Protein AF-A0A7T8GPA9-F1 (afdb_monomer)

Secondary structure (DSSP, 8-state):
-TT----SS-S------TTS-------TTSSHHHHHHHHTTSS--SS-------S-EEEE-SS----TTSBHHHHHHHHHHHTT---PPP-TTPPBGGGS-HHHHHHHHHHHHHTT--SEEEEPPPP--S--------

Solvent-accessible surface area (backbone atoms only — not comparable to full-atom values): 9325 Å² total; per-residue (Å²): 124,99,75,73,85,76,73,63,71,75,94,83,86,85,84,83,67,85,98,60,89,83,84,92,84,80,62,90,90,67,24,62,67,62,54,51,32,36,74,76,65,79,38,86,69,96,84,75,88,84,88,77,93,59,96,36,74,14,66,33,62,59,63,78,93,66,65,54,88,32,29,55,46,56,49,43,51,52,48,22,48,76,63,70,42,82,88,69,86,84,53,87,87,52,51,48,44,66,79,44,55,71,70,52,47,49,51,51,48,50,46,53,25,46,64,68,65,41,77,35,79,44,78,46,82,55,81,82,81,84,76,91,87,90,79,78,85,131

Structure (mmCIF, N/CA/C/O backbone):
data_AF-A0A7T8GPA9-F1
#
_entry.id   AF-A0A7T8GPA9-F1
#
loop_
_atom_site.group_PDB
_atom_site.id
_atom_site.type_symbol
_atom_site.label_atom_id
_atom_site.label_alt_id
_atom_site.label_comp_id
_atom_site.label_asym_id
_atom_site.label_entity_id
_atom_site.label_seq_id
_atom_site.pdbx_PDB_ins_code
_atom_site.Cartn_x
_atom_site.Cartn_y
_atom_site.Cartn_z
_atom_site.occupancy
_atom_site.B_iso_or_equiv
_atom_site.auth_seq_id
_atom_site.auth_comp_id
_atom_site.auth_asym_id
_atom_site.auth_atom_id
_atom_site.pdbx_PDB_model_num
ATOM 1 N N . ASP A 1 1 ? 19.739 26.873 -22.424 1.00 42.56 1 ASP A N 1
ATOM 2 C CA . ASP A 1 1 ? 18.822 25.932 -23.099 1.00 42.56 1 ASP A CA 1
ATOM 3 C C . ASP A 1 1 ? 17.791 25.314 -22.169 1.00 42.56 1 ASP A C 1
ATOM 5 O O . ASP A 1 1 ? 18.136 24.442 -21.375 1.00 42.56 1 ASP A O 1
ATOM 9 N N . PRO A 1 2 ? 16.518 25.730 -22.260 1.00 48.75 2 PRO A N 1
AT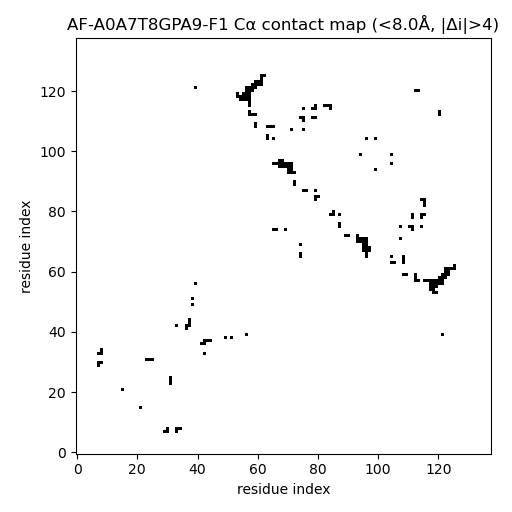OM 10 C CA . PRO A 1 2 ? 15.434 25.249 -21.397 1.00 48.75 2 PRO A CA 1
ATOM 11 C C . PRO A 1 2 ? 14.939 23.818 -21.708 1.00 48.75 2 PRO A C 1
ATOM 13 O O . PRO A 1 2 ? 13.977 23.363 -21.102 1.00 48.75 2 PRO A O 1
ATOM 16 N N . CYS A 1 3 ? 15.609 23.068 -22.592 1.00 52.62 3 CYS A N 1
ATOM 17 C CA . CYS A 1 3 ? 15.184 21.729 -23.029 1.00 52.62 3 CYS A CA 1
ATOM 18 C C . CYS A 1 3 ? 16.247 20.639 -22.803 1.00 52.62 3 CYS A C 1
ATOM 20 O O . CYS A 1 3 ? 16.403 19.731 -23.623 1.00 52.62 3 CYS A O 1
ATOM 22 N N . ARG A 1 4 ? 17.002 20.680 -21.697 1.00 52.56 4 ARG A N 1
ATOM 23 C CA . ARG A 1 4 ? 17.917 19.574 -21.371 1.00 52.56 4 ARG A CA 1
ATOM 24 C C . ARG A 1 4 ? 17.095 18.363 -20.912 1.00 52.56 4 ARG A C 1
ATOM 26 O O . ARG A 1 4 ? 16.639 18.315 -19.773 1.00 52.56 4 ARG A O 1
ATOM 33 N N . ARG A 1 5 ? 16.888 17.381 -21.800 1.00 60.00 5 ARG A N 1
ATOM 34 C CA . ARG A 1 5 ? 16.226 16.104 -21.472 1.00 60.00 5 ARG A CA 1
ATOM 35 C C . ARG A 1 5 ? 16.991 15.406 -20.343 1.00 60.00 5 ARG A C 1
ATOM 37 O O . ARG A 1 5 ? 18.063 14.841 -20.553 1.00 60.00 5 ARG A O 1
ATOM 44 N N . TYR A 1 6 ? 16.447 15.464 -19.133 1.00 69.88 6 TYR A N 1
ATOM 45 C CA . TYR A 1 6 ? 17.020 14.812 -17.963 1.00 69.88 6 TYR A CA 1
ATOM 46 C C . TYR A 1 6 ? 16.429 13.409 -17.810 1.00 69.88 6 TYR A C 1
ATOM 48 O O . TYR A 1 6 ? 15.244 13.246 -17.518 1.00 69.88 6 TYR A O 1
ATOM 56 N N . SER A 1 7 ? 17.256 12.381 -18.008 1.00 75.56 7 SER A N 1
ATOM 57 C CA . SER A 1 7 ? 16.840 11.000 -17.751 1.00 75.56 7 SER A CA 1
ATOM 58 C C . SER A 1 7 ? 16.958 10.686 -16.264 1.00 75.56 7 SER A C 1
ATOM 60 O O . SER A 1 7 ? 18.071 10.525 -15.761 1.00 75.56 7 SER A O 1
ATOM 62 N N . ALA A 1 8 ? 15.811 10.597 -15.583 1.00 80.38 8 ALA A N 1
ATOM 63 C CA . ALA A 1 8 ? 15.722 10.261 -14.160 1.00 80.38 8 ALA A CA 1
ATOM 64 C C . ALA A 1 8 ? 16.116 8.806 -13.852 1.00 80.38 8 ALA A C 1
ATOM 66 O O . ALA A 1 8 ? 16.483 8.502 -12.724 1.00 80.38 8 ALA A O 1
ATOM 67 N N . LEU A 1 9 ? 16.025 7.918 -14.845 1.00 82.50 9 LEU A N 1
ATOM 68 C CA . LEU A 1 9 ? 16.440 6.516 -14.782 1.00 82.50 9 LEU A CA 1
ATOM 69 C C . LEU A 1 9 ? 17.349 6.238 -15.978 1.00 82.50 9 LEU A C 1
ATOM 71 O O . LEU A 1 9 ? 17.080 6.734 -17.074 1.00 82.50 9 LEU A O 1
ATOM 75 N N . ARG A 1 10 ? 18.429 5.480 -15.790 1.00 86.00 10 ARG A N 1
ATOM 76 C CA . ARG A 1 10 ? 19.356 5.115 -16.870 1.00 86.00 10 ARG A CA 1
ATOM 77 C C . ARG A 1 10 ? 19.845 3.691 -16.654 1.00 86.00 10 ARG A C 1
ATOM 79 O O . ARG A 1 10 ? 20.384 3.415 -15.591 1.00 86.00 10 ARG A O 1
ATOM 86 N N . ASN A 1 11 ? 19.653 2.838 -17.662 1.00 85.69 11 ASN A N 1
ATOM 87 C CA . ASN A 1 11 ? 20.177 1.470 -17.728 1.00 85.69 11 ASN A CA 1
ATOM 88 C C . ASN A 1 11 ? 19.999 0.662 -16.425 1.00 85.69 11 ASN A C 1
ATOM 90 O O . ASN A 1 11 ? 20.969 0.243 -15.799 1.00 85.69 11 ASN A O 1
ATOM 94 N N . ILE A 1 12 ? 18.749 0.506 -15.984 1.00 87.19 12 ILE A N 1
ATOM 95 C CA . ILE A 1 12 ? 18.421 -0.228 -14.759 1.00 87.19 12 ILE A CA 1
ATOM 96 C C . ILE A 1 12 ? 18.014 -1.646 -15.140 1.00 87.19 12 ILE A C 1
ATOM 98 O O . ILE A 1 12 ? 17.014 -1.826 -15.828 1.00 87.19 12 ILE A O 1
ATOM 102 N N . ASN A 1 13 ? 18.753 -2.629 -14.632 1.00 89.25 13 ASN A N 1
ATOM 103 C CA . ASN A 1 13 ? 18.391 -4.041 -14.678 1.00 89.25 13 ASN A CA 1
ATOM 104 C C . ASN A 1 13 ? 18.108 -4.488 -13.243 1.00 89.25 13 ASN A C 1
ATOM 106 O O . ASN A 1 13 ? 18.986 -4.399 -12.386 1.00 89.25 13 ASN A O 1
ATOM 110 N N . LEU A 1 14 ? 16.870 -4.892 -12.964 1.00 89.12 14 LEU A N 1
ATOM 111 C CA . LEU A 1 14 ? 16.419 -5.232 -11.617 1.00 89.12 14 LEU A CA 1
ATOM 112 C C . LEU A 1 14 ? 15.506 -6.455 -11.667 1.00 89.12 14 LEU A C 1
ATOM 114 O O . LEU A 1 14 ? 14.543 -6.475 -12.428 1.00 89.12 14 LEU A O 1
ATOM 118 N N . VAL A 1 15 ? 15.775 -7.425 -10.796 1.00 89.44 15 VAL A N 1
ATOM 119 C CA . VAL A 1 15 ? 14.901 -8.572 -10.534 1.00 89.44 15 VAL A CA 1
ATOM 120 C C . VAL A 1 15 ? 14.465 -8.494 -9.077 1.00 89.44 15 VAL A C 1
ATOM 122 O O . VAL A 1 15 ? 15.306 -8.409 -8.184 1.00 89.44 15 VAL A O 1
ATOM 125 N N . ILE A 1 16 ? 13.152 -8.495 -8.836 1.00 87.81 16 ILE A N 1
ATOM 126 C CA . ILE A 1 16 ? 12.583 -8.482 -7.484 1.00 87.81 16 ILE A CA 1
ATOM 127 C C . ILE A 1 16 ? 12.112 -9.905 -7.162 1.00 87.81 16 ILE A C 1
ATOM 129 O O . ILE A 1 16 ? 11.179 -10.384 -7.812 1.00 87.81 16 ILE A O 1
ATOM 133 N N . PRO A 1 17 ? 12.742 -10.603 -6.200 1.00 85.06 17 PRO A N 1
ATOM 134 C CA . PRO A 1 17 ? 12.359 -11.965 -5.858 1.00 85.06 17 PRO A CA 1
ATOM 135 C C . PRO A 1 17 ? 10.987 -11.998 -5.173 1.00 85.06 17 PRO A C 1
ATOM 137 O O . PRO A 1 17 ? 10.635 -11.112 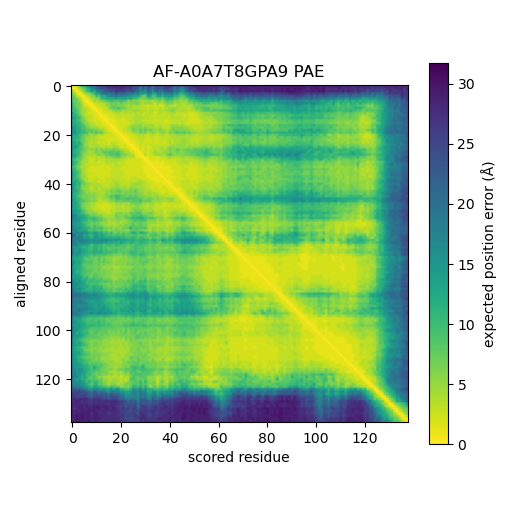-4.391 1.00 85.06 17 PRO A O 1
ATOM 140 N N . ARG A 1 18 ? 10.217 -13.059 -5.432 1.00 85.12 18 ARG A N 1
ATOM 141 C CA . ARG A 1 18 ? 8.965 -13.324 -4.709 1.00 85.12 18 ARG A CA 1
ATOM 142 C C . ARG A 1 18 ? 9.250 -13.707 -3.257 1.00 85.12 18 ARG A C 1
ATOM 144 O O . ARG A 1 18 ? 10.244 -14.366 -2.970 1.00 85.12 18 ARG A O 1
ATOM 151 N N . GLY A 1 19 ? 8.359 -13.305 -2.351 1.00 81.50 19 GLY A N 1
ATOM 152 C CA . GLY A 1 19 ? 8.441 -13.639 -0.923 1.00 81.50 19 GLY A CA 1
ATOM 153 C C . GLY A 1 19 ? 9.522 -12.888 -0.135 1.00 81.50 19 GLY A C 1
ATOM 154 O O . GLY A 1 19 ? 9.626 -13.086 1.071 1.00 81.50 19 GLY A O 1
ATOM 155 N N . GLY A 1 20 ? 10.304 -12.020 -0.784 1.00 82.12 20 GLY A N 1
ATOM 156 C CA . GLY A 1 20 ? 11.323 -11.194 -0.141 1.00 82.12 20 GLY A CA 1
ATOM 157 C C . GLY A 1 20 ? 10.882 -9.745 0.064 1.00 82.12 20 GLY A C 1
ATOM 158 O O . GLY A 1 20 ? 9.994 -9.236 -0.619 1.00 82.12 20 GLY A O 1
ATOM 159 N N . ILE A 1 21 ? 11.555 -9.053 0.984 1.00 83.88 21 ILE A N 1
ATOM 160 C CA . ILE A 1 21 ? 11.461 -7.597 1.123 1.00 83.88 21 ILE A CA 1
ATOM 161 C C . ILE A 1 21 ? 12.613 -6.977 0.331 1.00 83.88 21 ILE A C 1
ATOM 163 O O . ILE A 1 21 ? 13.780 -7.244 0.607 1.00 83.88 21 ILE A O 1
ATOM 167 N N . THR A 1 22 ? 12.297 -6.126 -0.644 1.00 86.38 22 THR A N 1
ATOM 168 C CA . THR A 1 22 ? 13.295 -5.355 -1.399 1.00 86.38 22 THR A CA 1
ATOM 169 C C . THR A 1 22 ? 13.181 -3.878 -1.044 1.00 86.38 22 THR A C 1
ATOM 171 O O . THR A 1 22 ? 12.135 -3.262 -1.241 1.00 86.38 22 THR A O 1
ATOM 174 N N . ALA A 1 23 ? 14.265 -3.295 -0.530 1.00 85.56 23 ALA A N 1
ATOM 175 C CA . ALA A 1 23 ? 14.337 -1.878 -0.193 1.00 85.56 23 ALA A CA 1
ATOM 176 C C . ALA A 1 23 ? 15.175 -1.116 -1.227 1.00 85.56 23 ALA A C 1
ATOM 178 O O . ALA A 1 23 ? 16.307 -1.490 -1.523 1.00 85.56 23 ALA A O 1
ATOM 179 N N . LEU A 1 24 ? 14.632 -0.014 -1.748 1.00 84.81 24 LEU A N 1
ATOM 180 C CA . LEU A 1 24 ? 15.352 0.886 -2.645 1.00 84.81 24 LEU A CA 1
ATOM 181 C C . LEU A 1 24 ? 15.870 2.100 -1.862 1.00 84.81 24 LEU A C 1
ATOM 183 O O . LEU A 1 24 ? 15.094 2.969 -1.460 1.00 84.81 24 LEU A O 1
ATOM 187 N N . LEU A 1 25 ? 17.186 2.167 -1.663 1.00 84.19 25 LEU A N 1
ATOM 188 C CA . LEU A 1 25 ? 17.862 3.201 -0.873 1.00 84.19 25 LEU A CA 1
ATOM 189 C C . LEU A 1 25 ? 18.678 4.140 -1.774 1.00 84.19 25 LEU A C 1
ATOM 191 O O . LEU A 1 25 ? 19.137 3.754 -2.843 1.00 84.19 25 LEU A O 1
ATOM 195 N N . GLY A 1 26 ? 18.829 5.402 -1.366 1.00 83.75 26 GLY A N 1
ATOM 196 C CA . GLY A 1 26 ? 19.638 6.391 -2.089 1.00 83.75 26 GLY A CA 1
ATOM 197 C C . GLY A 1 26 ? 19.271 7.841 -1.752 1.00 83.75 26 GLY A C 1
ATOM 198 O O . GLY A 1 26 ? 18.230 8.071 -1.127 1.00 83.75 26 GLY A O 1
ATOM 199 N N . PRO A 1 27 ? 20.048 8.835 -2.213 1.00 82.25 27 PRO A N 1
ATOM 200 C CA . PRO A 1 27 ? 19.832 10.253 -1.907 1.00 82.25 27 PRO A CA 1
ATOM 201 C C . PRO A 1 27 ? 18.545 10.814 -2.528 1.00 82.25 27 PRO A C 1
ATOM 203 O O . PRO A 1 27 ? 18.015 10.274 -3.503 1.00 82.25 27 PRO A O 1
ATOM 206 N N . SER A 1 28 ? 18.000 11.895 -1.969 1.00 79.81 28 SER A N 1
ATOM 207 C CA . SER A 1 28 ? 16.840 12.587 -2.552 1.00 79.81 28 SER A CA 1
ATOM 208 C C . SER A 1 28 ? 17.082 12.919 -4.030 1.00 79.81 28 SER A C 1
ATOM 210 O O . SER A 1 28 ? 18.205 13.196 -4.434 1.00 79.81 28 SER A O 1
ATOM 212 N N . ALA A 1 29 ? 16.031 12.827 -4.848 1.00 80.81 29 ALA A N 1
ATOM 213 C CA . ALA A 1 29 ? 16.087 13.004 -6.305 1.00 80.81 29 ALA A CA 1
ATOM 214 C C . ALA A 1 29 ? 16.923 11.977 -7.108 1.00 80.81 29 ALA A C 1
ATOM 216 O O . ALA A 1 29 ? 17.025 12.112 -8.322 1.00 80.81 29 ALA A O 1
ATOM 217 N N . SER A 1 30 ? 17.401 10.876 -6.512 1.00 84.12 30 SER A N 1
ATOM 218 C CA . SER A 1 30 ? 18.119 9.809 -7.244 1.00 84.12 30 SER A CA 1
ATOM 219 C C . SER A 1 30 ? 17.257 8.957 -8.198 1.00 84.12 30 SER A C 1
ATOM 221 O O . SER A 1 30 ? 17.686 7.897 -8.638 1.00 84.12 30 SER A O 1
ATOM 223 N N . GLY A 1 31 ? 16.006 9.346 -8.460 1.00 84.75 31 GLY A N 1
ATOM 224 C CA . GLY A 1 31 ? 15.100 8.605 -9.346 1.00 84.75 31 GLY A CA 1
ATOM 225 C C . GLY A 1 31 ? 14.309 7.465 -8.692 1.00 84.75 31 GLY A C 1
ATOM 226 O O . GLY A 1 31 ? 13.487 6.856 -9.367 1.00 84.75 31 GLY A O 1
ATOM 227 N N . LYS A 1 32 ? 14.456 7.209 -7.382 1.00 88.44 32 LYS A N 1
ATOM 228 C CA . LYS A 1 32 ? 13.739 6.120 -6.676 1.00 88.44 32 LYS A CA 1
ATOM 229 C C . LYS A 1 32 ? 12.238 6.134 -6.908 1.00 88.44 32 LYS A C 1
ATOM 231 O O . LYS A 1 32 ? 11.669 5.124 -7.292 1.00 88.44 32 LYS A O 1
ATOM 236 N N . THR A 1 33 ? 11.611 7.291 -6.712 1.00 85.06 33 THR A N 1
ATOM 237 C CA . THR A 1 33 ? 10.173 7.462 -6.931 1.00 85.06 33 THR A CA 1
ATOM 238 C C . THR A 1 33 ? 9.793 7.154 -8.374 1.00 85.06 33 THR A C 1
ATOM 240 O O . THR A 1 33 ? 8.815 6.455 -8.597 1.00 85.06 33 THR A O 1
ATOM 243 N N . SER A 1 34 ? 10.589 7.604 -9.347 1.00 88.00 34 SER A N 1
ATOM 244 C CA . SER A 1 34 ? 10.355 7.314 -10.765 1.00 88.00 34 SER A CA 1
ATOM 245 C C . SER A 1 34 ? 10.460 5.819 -11.071 1.00 88.00 34 SER A C 1
ATOM 247 O O . SER A 1 34 ? 9.613 5.302 -11.794 1.00 88.00 34 SER A O 1
ATOM 249 N N . LEU A 1 35 ? 11.457 5.124 -10.507 1.00 88.38 35 LEU A N 1
ATOM 250 C CA . LEU A 1 35 ? 11.633 3.676 -10.675 1.00 88.38 35 LEU A CA 1
ATOM 251 C C . LEU A 1 35 ? 10.460 2.913 -10.063 1.00 88.38 35 LEU A C 1
ATOM 253 O O . LEU A 1 35 ? 9.835 2.080 -10.706 1.00 88.38 35 LEU A O 1
ATOM 257 N N . LEU A 1 36 ? 10.139 3.255 -8.823 1.00 86.44 36 LEU A N 1
ATOM 258 C CA . LEU A 1 36 ? 9.048 2.675 -8.066 1.00 86.44 36 LEU A CA 1
ATOM 259 C C . LEU A 1 36 ? 7.692 2.863 -8.762 1.00 86.44 36 LEU A C 1
ATOM 261 O O . LEU A 1 36 ? 6.965 1.889 -8.924 1.00 86.44 36 LEU A O 1
ATOM 265 N N . SER A 1 37 ? 7.376 4.073 -9.239 1.00 86.38 37 SER A N 1
ATOM 266 C CA . SER A 1 37 ? 6.164 4.340 -10.024 1.00 86.38 37 SER A CA 1
ATOM 267 C C . SER A 1 37 ? 6.128 3.552 -11.334 1.00 86.38 37 SER A C 1
ATOM 269 O O . SER A 1 37 ? 5.051 3.131 -11.747 1.00 86.38 37 SER A O 1
ATOM 271 N N . ALA A 1 38 ? 7.276 3.317 -11.975 1.00 88.75 38 ALA A N 1
ATOM 272 C CA . ALA A 1 38 ? 7.339 2.466 -13.158 1.00 88.75 38 ALA A CA 1
ATOM 273 C C . ALA A 1 38 ? 7.046 0.996 -12.823 1.00 88.75 38 ALA A C 1
ATOM 275 O O . ALA A 1 38 ? 6.254 0.357 -13.515 1.00 88.75 38 ALA A O 1
ATOM 276 N N . ILE A 1 39 ? 7.595 0.474 -11.722 1.00 86.94 39 ILE A N 1
ATOM 277 C CA . ILE A 1 39 ? 7.361 -0.907 -11.267 1.00 86.94 39 ILE A CA 1
ATOM 278 C C . ILE A 1 39 ? 5.876 -1.155 -10.979 1.00 86.94 39 ILE A C 1
ATOM 280 O O . ILE A 1 39 ? 5.329 -2.153 -11.445 1.00 86.94 39 ILE A O 1
ATOM 284 N N . VAL A 1 40 ? 5.199 -0.232 -10.285 1.00 85.31 40 VAL A N 1
ATOM 285 C CA . VAL A 1 40 ? 3.764 -0.366 -9.958 1.00 85.31 40 VAL A CA 1
ATOM 286 C C . VAL A 1 40 ? 2.815 0.057 -11.089 1.00 85.31 40 VAL A C 1
ATOM 288 O O . VAL A 1 40 ? 1.604 0.040 -10.911 1.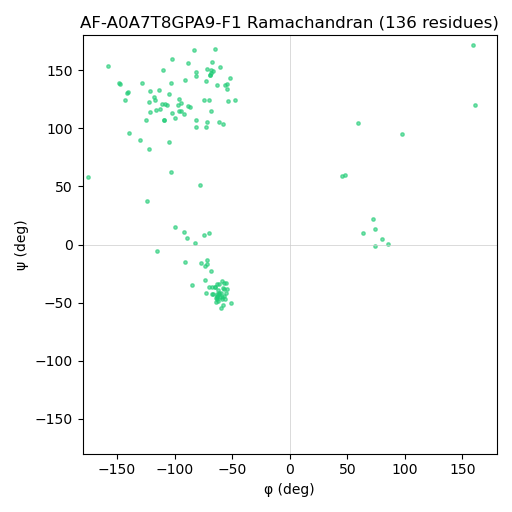00 85.31 40 VAL A O 1
ATOM 291 N N . GLY A 1 41 ? 3.341 0.463 -12.249 1.00 86.00 41 GLY A N 1
ATOM 292 C CA . GLY A 1 41 ? 2.528 0.831 -13.416 1.00 86.00 41 GLY A CA 1
ATOM 293 C C . GLY A 1 41 ? 1.931 2.242 -13.391 1.00 86.00 41 GLY A C 1
ATOM 294 O O . GLY A 1 41 ? 1.226 2.611 -14.320 1.00 86.00 41 GLY A O 1
ATOM 295 N N . LEU A 1 42 ? 2.259 3.068 -12.393 1.00 83.62 42 LEU A N 1
ATOM 296 C CA . LEU A 1 42 ? 1.823 4.472 -12.312 1.00 83.62 42 LEU A CA 1
ATOM 297 C C . LEU A 1 42 ? 2.527 5.389 -13.324 1.00 83.62 42 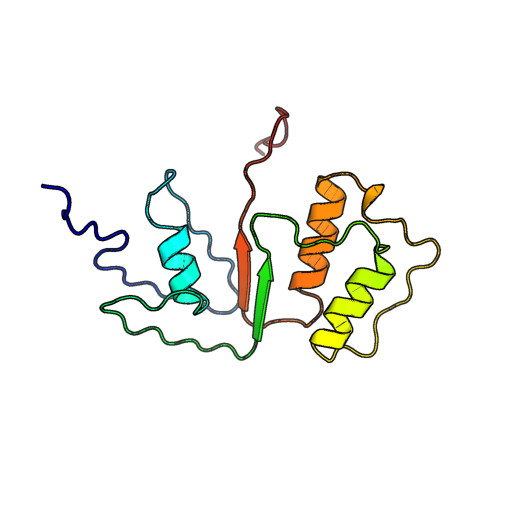LEU A C 1
ATOM 299 O O . LEU A 1 42 ? 2.090 6.514 -13.553 1.00 83.62 42 LEU A O 1
ATOM 303 N N . ARG A 1 43 ? 3.651 4.950 -13.898 1.00 84.94 43 ARG A N 1
ATOM 304 C CA . ARG A 1 43 ? 4.386 5.700 -14.92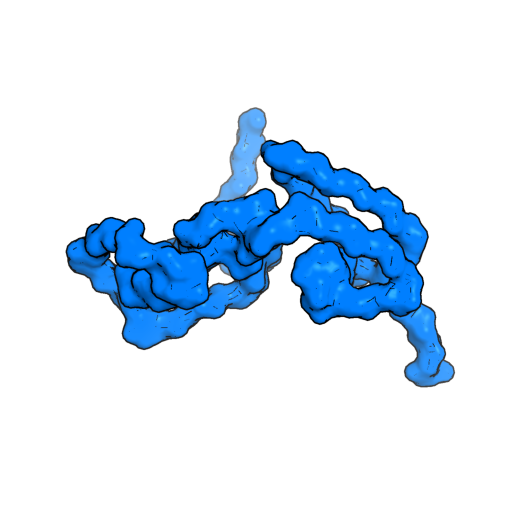0 1.00 84.94 43 ARG A CA 1
ATOM 305 C C . ARG A 1 43 ? 4.921 4.762 -15.988 1.00 84.94 43 ARG A C 1
ATOM 307 O O . ARG A 1 43 ? 5.617 3.806 -15.668 1.00 84.94 43 ARG A O 1
ATOM 314 N N . GLN A 1 44 ? 4.682 5.082 -17.255 1.00 83.75 44 GLN A N 1
ATOM 315 C CA . GLN A 1 44 ? 5.292 4.355 -18.363 1.00 83.75 44 GLN A CA 1
ATOM 316 C C . GLN A 1 44 ? 6.670 4.961 -18.696 1.00 83.75 44 GLN A C 1
ATOM 318 O O . GLN A 1 44 ? 6.758 6.155 -18.997 1.00 83.75 44 GLN A O 1
ATOM 323 N N . PRO A 1 45 ? 7.771 4.199 -18.582 1.00 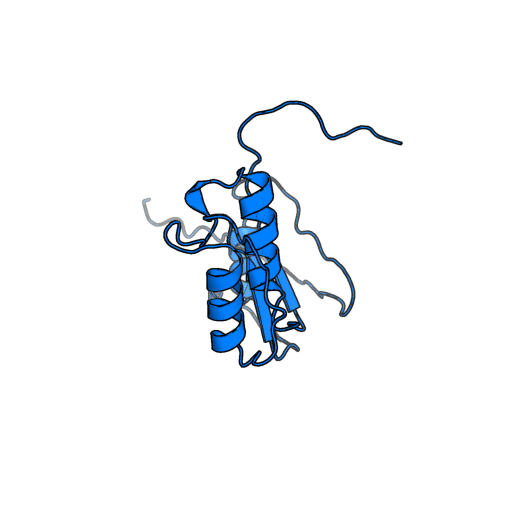83.00 45 PRO A N 1
ATOM 324 C CA . PRO A 1 45 ? 9.089 4.649 -19.026 1.00 83.00 45 PRO A CA 1
ATOM 325 C C . PRO A 1 45 ? 9.178 4.672 -20.560 1.00 83.00 45 PRO A C 1
ATOM 327 O O . PRO A 1 45 ? 8.536 3.874 -21.234 1.00 83.00 45 PRO A O 1
ATOM 330 N N . ALA A 1 46 ? 10.006 5.568 -21.107 1.00 81.12 46 ALA A N 1
ATOM 331 C CA . ALA A 1 46 ? 10.163 5.732 -22.557 1.00 81.12 46 ALA A CA 1
ATOM 332 C C . ALA A 1 46 ? 10.768 4.495 -23.245 1.00 81.12 46 ALA A C 1
ATOM 334 O O . ALA A 1 46 ? 10.377 4.145 -24.353 1.00 81.12 46 ALA A O 1
ATOM 335 N N . HIS A 1 47 ? 11.706 3.826 -22.572 1.00 84.50 47 HIS A N 1
ATOM 336 C CA . HIS A 1 47 ? 12.342 2.599 -23.042 1.00 84.50 47 HIS A CA 1
ATOM 337 C C . HIS A 1 47 ? 12.498 1.651 -21.852 1.00 84.50 47 HIS A C 1
ATOM 339 O O . HIS A 1 47 ? 13.434 1.797 -21.066 1.00 84.50 47 HIS A O 1
ATOM 345 N N . ALA A 1 48 ? 11.555 0.726 -21.670 1.00 84.69 48 ALA A N 1
ATOM 346 C CA . ALA A 1 48 ? 11.714 -0.384 -20.735 1.00 84.69 48 ALA A CA 1
ATOM 347 C C . ALA A 1 48 ? 10.796 -1.551 -21.100 1.00 84.69 48 ALA A C 1
ATOM 349 O O . ALA A 1 48 ? 9.707 -1.352 -21.635 1.00 84.69 48 ALA A O 1
ATOM 350 N N . VAL A 1 49 ? 11.217 -2.748 -20.704 1.00 87.19 49 VAL A N 1
ATOM 351 C CA . VAL A 1 49 ? 10.367 -3.934 -20.604 1.00 87.19 49 VAL A CA 1
ATOM 352 C C . VAL A 1 49 ? 10.178 -4.196 -19.112 1.00 87.19 49 VAL A C 1
ATOM 354 O O . VAL A 1 49 ? 11.159 -4.314 -18.382 1.00 87.19 49 VAL A O 1
ATOM 357 N N . ILE A 1 50 ? 8.931 -4.198 -18.639 1.00 88.12 50 ILE A N 1
ATOM 358 C CA . ILE A 1 50 ? 8.602 -4.477 -17.235 1.00 88.12 50 ILE A CA 1
ATOM 359 C C . ILE A 1 50 ? 7.605 -5.627 -17.210 1.00 88.12 50 ILE A C 1
ATOM 361 O O . ILE A 1 50 ? 6.431 -5.439 -17.530 1.00 88.12 50 ILE A O 1
ATOM 365 N N . GLU A 1 51 ? 8.071 -6.796 -16.790 1.00 88.88 51 GLU A N 1
ATOM 366 C CA . GLU A 1 51 ? 7.228 -7.960 -16.541 1.00 88.88 51 GLU A CA 1
ATOM 367 C C . GLU A 1 51 ? 6.732 -7.927 -15.093 1.00 88.88 51 GLU A C 1
ATOM 369 O O . GLU A 1 51 ? 7.514 -7.915 -14.141 1.00 88.88 51 GLU A O 1
ATOM 374 N N . ARG A 1 52 ? 5.410 -7.871 -14.917 1.00 86.94 52 ARG A N 1
ATOM 375 C CA . ARG A 1 52 ? 4.759 -7.866 -13.603 1.00 86.94 52 ARG A CA 1
ATOM 376 C C . ARG A 1 52 ? 4.068 -9.199 -13.417 1.00 86.94 52 ARG A C 1
ATOM 378 O O . ARG A 1 52 ? 3.047 -9.454 -14.040 1.00 86.94 52 ARG A O 1
ATOM 385 N N . ASN A 1 53 ? 4.634 -10.037 -12.563 1.00 84.88 53 ASN A N 1
ATOM 386 C CA . ASN A 1 53 ? 4.055 -11.332 -12.233 1.00 84.88 53 ASN A CA 1
ATOM 387 C C . ASN A 1 53 ? 3.382 -11.256 -10.853 1.00 84.88 53 ASN A C 1
ATOM 389 O O . ASN A 1 53 ? 3.840 -11.882 -9.892 1.00 84.88 53 ASN A O 1
ATOM 393 N N . TYR A 1 54 ? 2.367 -10.398 -10.741 1.00 81.88 54 TYR A N 1
ATOM 394 C CA . TYR A 1 54 ? 1.503 -10.265 -9.569 1.00 81.88 54 TYR A CA 1
ATOM 395 C C . TYR A 1 54 ? 0.090 -9.856 -9.999 1.00 81.88 54 TYR A C 1
ATOM 397 O O . TYR A 1 54 ? -0.064 -8.979 -10.846 1.00 81.88 54 TYR A O 1
ATOM 405 N N . ASP A 1 55 ? -0.927 -10.447 -9.374 1.00 80.75 55 ASP A N 1
ATOM 406 C CA . ASP A 1 55 ? -2.339 -10.174 -9.707 1.00 80.75 55 ASP A CA 1
ATOM 407 C C . ASP A 1 55 ? -2.935 -9.027 -8.876 1.00 80.75 55 ASP A C 1
ATOM 409 O O . ASP A 1 55 ? -4.004 -8.499 -9.173 1.00 80.75 55 ASP A O 1
ATOM 413 N N . SER A 1 56 ? -2.259 -8.649 -7.790 1.00 83.00 56 SER A N 1
ATOM 414 C CA . SER A 1 56 ? -2.759 -7.682 -6.813 1.00 83.00 56 SER A CA 1
ATOM 415 C C . SER A 1 56 ? -1.629 -6.869 -6.190 1.00 83.00 56 SER A C 1
ATOM 417 O O . SER A 1 56 ? -0.566 -7.393 -5.843 1.00 83.00 56 SER A O 1
ATOM 419 N N . LEU A 1 57 ? -1.887 -5.569 -6.035 1.00 84.88 57 LEU A N 1
ATOM 420 C CA . LEU A 1 57 ? -0.962 -4.571 -5.507 1.00 84.88 57 LEU A CA 1
ATOM 421 C C . LEU A 1 57 ? -1.532 -3.955 -4.226 1.00 84.88 57 LEU A C 1
ATOM 423 O O . LEU A 1 57 ? -2.654 -3.451 -4.214 1.00 84.88 57 LEU A O 1
ATOM 427 N N . GLY A 1 58 ? -0.745 -3.965 -3.156 1.00 84.56 58 GLY A N 1
ATOM 428 C CA . GLY A 1 58 ? -0.973 -3.158 -1.963 1.00 84.56 58 GLY A CA 1
ATOM 429 C C . GLY A 1 58 ? -0.182 -1.874 -2.076 1.00 84.56 58 GLY A C 1
ATOM 430 O O . GLY A 1 58 ? 1.043 -1.927 -2.105 1.00 84.56 58 GLY A O 1
ATOM 431 N N . PHE A 1 59 ? -0.849 -0.728 -2.162 1.00 82.12 59 PHE A N 1
ATOM 432 C CA . PHE A 1 59 ? -0.187 0.557 -2.359 1.00 82.12 59 PHE A CA 1
ATOM 433 C C . PHE A 1 59 ? -0.409 1.466 -1.154 1.00 82.12 59 PHE A C 1
ATOM 435 O O . PHE A 1 59 ? -1.530 1.885 -0.881 1.00 82.12 59 PHE A O 1
ATOM 442 N N . MET A 1 60 ? 0.674 1.805 -0.455 1.00 82.75 60 MET A N 1
ATOM 443 C CA . MET A 1 60 ? 0.660 2.813 0.598 1.00 82.75 60 MET A CA 1
ATOM 444 C C . MET A 1 60 ? 1.415 4.069 0.129 1.00 82.75 60 MET A C 1
ATOM 446 O O . MET A 1 60 ? 2.654 4.045 0.037 1.00 82.75 60 MET A O 1
ATOM 450 N N . PRO A 1 61 ? 0.704 5.170 -0.171 1.00 68.62 61 PRO A N 1
ATOM 451 C CA . PRO A 1 61 ? 1.333 6.425 -0.561 1.00 68.62 61 PRO A CA 1
ATOM 452 C C . PRO A 1 61 ? 2.168 7.042 0.571 1.00 68.62 61 PRO A C 1
ATOM 454 O O . PRO A 1 61 ? 2.143 6.620 1.729 1.00 68.62 61 PRO A O 1
ATOM 457 N N . GLN A 1 62 ? 2.970 8.051 0.213 1.00 67.81 62 GLN A N 1
ATOM 458 C CA . GLN A 1 62 ? 3.763 8.799 1.189 1.00 67.81 62 GLN A CA 1
ATOM 459 C C . GLN A 1 62 ? 2.851 9.536 2.178 1.00 67.81 62 GLN A C 1
ATOM 461 O O . GLN A 1 62 ? 3.075 9.434 3.389 1.00 67.81 62 GLN A O 1
ATOM 466 N N . ASP A 1 63 ? 1.832 10.212 1.655 1.00 70.12 63 ASP A N 1
ATOM 467 C CA . ASP A 1 63 ? 0.804 10.888 2.435 1.00 70.12 63 ASP A CA 1
ATOM 468 C C . ASP A 1 63 ? -0.262 9.891 2.885 1.00 70.12 63 ASP A C 1
ATOM 470 O O . ASP A 1 63 ? -0.574 8.922 2.192 1.00 70.12 63 ASP A O 1
ATOM 474 N N . LEU A 1 64 ? -0.797 10.106 4.084 1.00 72.44 64 LEU A N 1
ATOM 475 C CA . LEU A 1 64 ? -1.854 9.269 4.633 1.00 72.44 64 LEU A CA 1
ATOM 476 C C . LEU A 1 64 ? -3.148 9.554 3.863 1.00 72.44 64 LEU A C 1
ATOM 478 O O . LEU A 1 64 ? -3.784 10.575 4.096 1.00 72.44 64 LEU A O 1
ATOM 482 N N . CYS A 1 65 ? -3.567 8.647 2.982 1.00 71.00 65 CYS A N 1
ATOM 483 C CA . CYS A 1 65 ? -4.879 8.711 2.324 1.00 71.00 65 CYS A CA 1
ATOM 484 C C . CYS A 1 65 ? -6.000 8.238 3.267 1.00 71.00 65 CYS A C 1
ATOM 486 O O . CYS A 1 65 ? -6.779 7.342 2.934 1.00 71.00 65 CYS A O 1
ATOM 488 N N . LEU A 1 66 ? -6.040 8.803 4.477 1.00 83.44 66 LEU A N 1
ATOM 489 C CA . LEU A 1 66 ? -7.070 8.532 5.470 1.00 83.44 66 LEU A CA 1
ATOM 490 C C . LEU A 1 66 ? -8.005 9.732 5.566 1.00 83.44 66 LEU A C 1
ATOM 492 O O . LEU A 1 66 ? -7.568 10.829 5.908 1.00 83.44 66 LEU A O 1
ATOM 496 N N . HIS A 1 67 ? -9.289 9.520 5.286 1.00 85.81 67 HIS A N 1
ATOM 497 C CA . HIS A 1 67 ? -10.295 10.556 5.490 1.00 85.81 67 HIS A CA 1
ATOM 498 C C . HIS A 1 67 ? -10.587 10.704 6.983 1.00 85.81 67 HIS A C 1
ATOM 500 O O . HIS A 1 67 ? -10.952 9.740 7.655 1.00 85.81 67 HIS A O 1
ATOM 506 N N . GLU A 1 68 ? -10.431 11.922 7.497 1.00 87.00 68 GLU A N 1
ATOM 507 C CA . GLU A 1 68 ? -10.514 12.196 8.936 1.00 87.00 68 GLU A CA 1
ATOM 508 C C . GLU A 1 68 ? -11.933 12.102 9.510 1.00 87.00 68 GLU A C 1
ATOM 510 O O . GLU A 1 68 ? -12.083 12.021 10.725 1.00 87.00 68 GLU A O 1
ATOM 515 N N . TYR A 1 69 ? -12.950 12.070 8.642 1.00 90.62 69 TYR A N 1
ATOM 516 C CA . TYR A 1 69 ? -14.357 11.884 9.008 1.00 90.62 69 TYR A CA 1
ATOM 517 C C . TYR A 1 69 ? -14.720 10.438 9.351 1.00 90.62 69 TYR A C 1
ATOM 519 O O . TYR A 1 69 ? -15.778 10.212 9.926 1.00 90.62 69 TYR A O 1
ATOM 527 N N . PHE A 1 70 ? -13.872 9.469 8.992 1.00 93.38 70 PHE A N 1
ATOM 528 C CA . PHE A 1 70 ? -14.108 8.072 9.334 1.00 93.38 70 PHE A CA 1
ATOM 529 C C . PHE A 1 70 ? -13.519 7.721 10.693 1.00 93.38 70 PHE A C 1
ATOM 531 O O . PHE A 1 70 ? -12.542 8.307 11.165 1.00 93.38 70 PHE A O 1
ATOM 538 N N . THR A 1 71 ? -14.075 6.682 11.292 1.00 94.69 71 THR A N 1
ATOM 539 C CA . THR A 1 71 ? -13.429 5.896 12.333 1.00 94.69 71 THR A CA 1
ATOM 540 C C . THR A 1 71 ? -12.505 4.831 11.726 1.00 94.69 71 THR A C 1
ATOM 542 O O . THR A 1 71 ? -12.520 4.573 10.519 1.00 94.69 71 THR A O 1
ATOM 545 N N . VAL A 1 72 ? -11.659 4.206 12.553 1.00 92.94 72 VAL A N 1
ATOM 546 C CA . VAL A 1 72 ? -10.755 3.124 12.106 1.00 92.94 72 VAL A CA 1
ATOM 547 C C . VAL A 1 72 ? -11.525 1.971 11.462 1.00 92.94 72 VAL A C 1
ATOM 549 O O . VAL A 1 72 ? -11.120 1.461 10.423 1.00 92.94 72 VAL A O 1
ATOM 552 N N . GLU A 1 73 ? -12.631 1.560 12.069 1.00 93.50 73 GLU A N 1
ATOM 553 C CA . GLU A 1 73 ? -13.477 0.490 11.550 1.00 93.50 73 GLU A CA 1
ATOM 554 C C . GLU A 1 73 ? -14.074 0.845 10.187 1.00 93.50 73 GLU A C 1
ATOM 556 O O . GLU A 1 73 ? -13.945 0.072 9.241 1.00 93.50 73 GLU A O 1
ATOM 561 N N . GLU A 1 74 ? -14.656 2.038 10.058 1.00 93.06 74 GLU A N 1
ATOM 562 C CA . GLU A 1 74 ? -15.303 2.481 8.820 1.00 93.06 74 GLU A CA 1
ATOM 563 C C . GLU A 1 74 ? -14.320 2.547 7.653 1.00 93.06 74 GLU A C 1
ATOM 565 O O . GLU A 1 74 ? -14.638 2.083 6.558 1.00 93.06 74 GLU A O 1
ATOM 570 N N . ILE A 1 75 ? -13.106 3.065 7.875 1.00 92.50 75 ILE A N 1
ATOM 571 C CA . ILE A 1 75 ? -12.118 3.150 6.798 1.00 92.50 75 ILE A CA 1
ATOM 572 C C . ILE A 1 75 ? -11.595 1.769 6.389 1.00 92.50 75 ILE A C 1
ATOM 574 O O . ILE A 1 75 ? -11.396 1.518 5.201 1.00 92.50 75 ILE A O 1
ATOM 578 N N . LEU A 1 76 ? -11.419 0.848 7.342 1.00 91.19 76 LEU A N 1
ATOM 579 C CA . LEU A 1 76 ? -11.029 -0.529 7.039 1.00 91.19 76 LEU A CA 1
ATOM 580 C C . LEU A 1 76 ? -12.144 -1.258 6.289 1.00 91.19 76 LEU A C 1
ATOM 582 O O . LEU A 1 76 ? -11.867 -1.920 5.293 1.00 91.19 76 LEU A O 1
ATOM 586 N N . MET A 1 77 ? -13.401 -1.092 6.706 1.00 90.88 77 MET A N 1
ATOM 587 C CA . MET A 1 77 ? -14.552 -1.640 5.989 1.00 90.88 77 MET A CA 1
ATOM 588 C C . MET A 1 77 ? -14.672 -1.066 4.577 1.00 90.88 77 MET A C 1
ATOM 590 O O . MET A 1 77 ? -14.932 -1.818 3.641 1.00 90.88 77 MET A O 1
ATOM 594 N N . PHE A 1 78 ? -14.450 0.238 4.406 1.00 90.81 78 PHE A N 1
ATOM 595 C CA . PHE A 1 78 ? -14.484 0.902 3.105 1.00 90.81 78 PHE A CA 1
ATOM 596 C C . PHE A 1 78 ? -13.450 0.310 2.136 1.00 90.81 78 PHE A C 1
ATOM 598 O O . PHE A 1 78 ? -13.820 -0.170 1.064 1.00 90.81 78 PHE A O 1
ATOM 605 N N . TYR A 1 79 ? -12.171 0.273 2.529 1.00 89.19 79 TYR A N 1
ATOM 606 C CA . TYR A 1 79 ? -11.109 -0.295 1.689 1.00 89.19 79 TYR A CA 1
ATOM 607 C C . TYR A 1 79 ? -11.253 -1.810 1.511 1.00 89.19 79 TYR A C 1
ATOM 609 O O . TYR A 1 79 ? -11.010 -2.324 0.422 1.00 89.19 79 TYR A O 1
ATOM 617 N N . GLY A 1 80 ? -11.697 -2.528 2.544 1.00 90.00 80 GLY A N 1
ATOM 618 C CA . GLY A 1 80 ? -11.987 -3.954 2.449 1.00 90.00 80 GLY A CA 1
ATOM 619 C C . GLY A 1 80 ? -13.030 -4.252 1.382 1.00 90.00 80 GLY A C 1
ATOM 620 O O . GLY A 1 80 ? -12.771 -5.035 0.471 1.00 90.00 80 GLY A O 1
ATOM 621 N N . ARG A 1 81 ? -14.177 -3.567 1.436 1.00 89.69 81 ARG A N 1
ATOM 622 C CA . ARG A 1 81 ? -15.259 -3.731 0.457 1.00 89.69 81 ARG A CA 1
ATOM 623 C C . ARG A 1 81 ? -14.832 -3.343 -0.954 1.00 89.69 81 ARG A C 1
ATOM 625 O O . ARG A 1 81 ? -15.189 -4.053 -1.889 1.00 89.69 81 ARG A O 1
ATOM 632 N N . LEU A 1 82 ? -14.039 -2.279 -1.109 1.00 88.69 82 LEU A N 1
ATOM 633 C CA . LEU A 1 82 ? -13.494 -1.866 -2.409 1.00 88.69 82 LEU A CA 1
ATOM 634 C C . LEU A 1 82 ? -12.674 -2.985 -3.074 1.00 88.69 82 LEU A C 1
ATOM 636 O O . LEU A 1 82 ? -12.688 -3.123 -4.294 1.00 88.69 82 LEU A O 1
ATOM 640 N N . HIS A 1 83 ? -12.001 -3.805 -2.268 1.00 86.06 83 HIS A N 1
ATOM 641 C CA . HIS A 1 83 ? -11.210 -4.946 -2.721 1.00 86.06 83 HIS A CA 1
ATOM 642 C C . HIS A 1 83 ? -11.928 -6.302 -2.584 1.00 86.06 83 HIS A C 1
ATOM 644 O O . HIS A 1 83 ? -11.284 -7.346 -2.665 1.00 86.06 83 HIS A O 1
ATOM 650 N N . GLY A 1 84 ? -13.249 -6.316 -2.375 1.00 87.88 84 GLY A N 1
ATOM 651 C CA . GLY A 1 84 ? -14.037 -7.552 -2.287 1.00 87.88 84 GLY A CA 1
ATOM 652 C C . GLY A 1 84 ? -13.859 -8.345 -0.984 1.00 87.88 84 GLY A C 1
ATOM 653 O O . GLY A 1 84 ? -14.290 -9.494 -0.898 1.00 87.88 84 GLY A O 1
ATOM 654 N N . VAL A 1 85 ? -13.253 -7.756 0.050 1.00 88.25 85 VAL A N 1
ATOM 655 C CA . VAL A 1 85 ? -13.149 -8.353 1.387 1.00 88.25 85 VAL A CA 1
ATOM 656 C C . VAL A 1 85 ? -14.455 -8.105 2.141 1.00 88.25 85 VAL A C 1
ATOM 658 O O . VAL A 1 85 ? -14.705 -7.013 2.649 1.00 88.25 85 VAL A O 1
ATOM 661 N N . VAL A 1 86 ? -15.306 -9.130 2.198 1.00 80.75 86 VAL A N 1
ATOM 662 C CA . VAL A 1 86 ? -16.659 -9.033 2.781 1.00 80.75 86 VAL A CA 1
ATOM 663 C C . VAL A 1 86 ? -16.654 -9.229 4.300 1.00 80.75 86 VAL A C 1
ATOM 665 O O . VAL A 1 86 ? -17.415 -8.578 5.014 1.00 80.75 86 VAL A O 1
ATOM 668 N N . HIS A 1 87 ? -15.775 -10.094 4.809 1.00 84.31 87 HIS A N 1
ATOM 669 C CA . HIS A 1 87 ? -15.719 -10.451 6.226 1.00 84.31 87 HIS A CA 1
ATOM 670 C C . HIS A 1 87 ? -14.539 -9.772 6.914 1.00 84.31 87 HIS A C 1
ATOM 672 O O . HIS A 1 87 ? -13.445 -10.331 7.001 1.00 84.31 87 HIS A O 1
ATOM 678 N N . LEU A 1 88 ? -14.776 -8.560 7.413 1.00 84.94 88 LEU A N 1
ATOM 679 C CA . LEU A 1 88 ? -13.860 -7.883 8.324 1.00 84.94 88 LEU A CA 1
ATOM 680 C C . LEU A 1 88 ? -14.387 -7.951 9.758 1.00 84.94 88 LEU A C 1
ATOM 682 O O . LEU A 1 88 ? -15.594 -7.801 9.961 1.00 84.94 88 LEU A O 1
ATOM 686 N N . PRO A 1 89 ? -13.511 -8.183 10.751 1.00 82.88 89 PRO A N 1
ATOM 687 C CA . PRO A 1 89 ? -13.916 -8.169 12.146 1.00 82.88 89 PRO A CA 1
ATOM 688 C C . PRO A 1 89 ? -14.401 -6.768 12.529 1.00 82.88 89 PRO A C 1
ATOM 690 O O . PRO A 1 89 ? -13.774 -5.771 12.166 1.00 82.88 89 PRO A O 1
ATOM 693 N N . SER A 1 90 ? -15.504 -6.705 13.276 1.00 86.38 90 SER A N 1
ATOM 694 C CA . SER A 1 90 ? -15.954 -5.448 13.872 1.00 86.38 90 SER A CA 1
ATOM 695 C C . SER A 1 90 ? -14.980 -5.005 14.965 1.00 86.38 90 SER A C 1
ATOM 697 O O . SER A 1 90 ? -14.369 -5.843 15.636 1.00 86.38 90 SER A O 1
ATOM 699 N N . ILE A 1 91 ? -14.822 -3.692 15.136 1.00 87.94 91 ILE A N 1
ATOM 700 C CA . ILE A 1 91 ? -13.905 -3.083 16.109 1.00 87.94 91 ILE A CA 1
ATOM 701 C C . ILE A 1 91 ? -14.715 -2.172 17.046 1.00 87.94 91 ILE A C 1
ATOM 703 O O . ILE A 1 91 ? -14.739 -0.952 16.863 1.00 87.94 91 ILE A O 1
ATOM 707 N N . PRO A 1 92 ? -15.367 -2.734 18.081 1.00 83.50 92 PRO A N 1
ATOM 708 C CA . PRO A 1 92 ? -16.178 -1.956 19.011 1.00 83.50 92 PRO A CA 1
ATOM 709 C C . PRO A 1 92 ? -15.368 -0.831 19.666 1.00 83.50 92 PRO A C 1
ATOM 711 O O . PRO A 1 92 ? -14.225 -1.032 20.079 1.00 83.50 92 PRO A O 1
ATOM 714 N N . GLY A 1 93 ? -15.956 0.362 19.778 1.00 84.69 93 GLY A N 1
ATOM 715 C CA . GLY A 1 93 ? -15.260 1.530 20.336 1.00 84.69 93 GLY A CA 1
ATOM 716 C C . GLY A 1 93 ? -14.185 2.116 19.410 1.00 84.69 93 GLY A C 1
ATOM 717 O O . GLY A 1 93 ? -13.267 2.799 19.871 1.00 84.69 93 GLY A O 1
ATOM 718 N N . SER A 1 94 ? -14.286 1.842 18.106 1.00 89.19 94 SER A N 1
ATOM 719 C CA . SER A 1 94 ? -13.459 2.420 17.051 1.00 89.19 94 SER A CA 1
ATOM 720 C C . SER A 1 94 ? -13.355 3.950 17.178 1.00 89.19 94 SER A C 1
ATOM 722 O O . SER A 1 94 ? -14.349 4.674 17.225 1.00 89.19 94 SER A O 1
ATOM 724 N N . ARG A 1 95 ? -12.118 4.457 17.254 1.00 91.75 95 ARG A N 1
ATOM 725 C CA . ARG A 1 95 ? -11.834 5.896 17.371 1.00 91.75 95 ARG A CA 1
ATOM 726 C C . ARG A 1 95 ? -11.888 6.575 16.006 1.00 91.75 95 ARG A C 1
ATOM 728 O O . ARG A 1 95 ? -11.476 5.985 15.007 1.00 91.75 95 ARG A O 1
ATOM 735 N N . SER A 1 96 ? -12.302 7.842 15.992 1.00 94.06 96 SER A N 1
ATOM 736 C CA . SER A 1 96 ? -12.150 8.721 14.826 1.00 94.06 96 SER A CA 1
ATOM 737 C C . SER A 1 96 ? -10.690 8.782 14.372 1.00 94.06 96 SER A C 1
ATOM 739 O O . SER A 1 96 ? -9.792 8.917 15.211 1.00 94.06 96 SER A O 1
ATOM 741 N N . ILE A 1 97 ? -10.459 8.751 13.057 1.00 93.19 97 ILE A N 1
ATOM 742 C CA . ILE A 1 97 ? -9.140 8.951 12.452 1.00 93.19 97 ILE A CA 1
ATOM 743 C C . ILE A 1 97 ? -8.549 10.298 12.875 1.00 93.19 97 ILE A C 1
ATOM 745 O O . ILE A 1 97 ? -7.352 10.360 13.161 1.00 93.19 97 ILE A O 1
ATOM 749 N N . SER A 1 98 ? -9.364 11.354 12.980 1.00 91.62 98 SER A N 1
ATOM 750 C CA . SER A 1 98 ? -8.912 12.686 13.413 1.00 91.62 98 SER A CA 1
ATOM 751 C C . SER A 1 98 ? -8.206 12.668 14.777 1.00 91.62 98 SER A C 1
ATOM 753 O O . SER A 1 98 ? -7.221 13.378 14.968 1.00 91.62 98 SER A O 1
ATOM 755 N N . ASN A 1 99 ? -8.630 11.782 15.685 1.00 93.06 99 ASN A N 1
ATOM 756 C CA . ASN A 1 99 ? -8.132 11.682 17.061 1.00 93.06 99 ASN A CA 1
ATOM 757 C C . ASN A 1 99 ? -6.917 10.748 17.214 1.00 93.06 99 ASN A C 1
ATOM 759 O O . ASN A 1 99 ? -6.482 10.455 18.330 1.00 93.06 99 ASN A O 1
ATOM 763 N N . LEU A 1 100 ? -6.375 10.224 16.113 1.00 88.88 100 LEU A N 1
ATOM 764 C CA . LEU A 1 100 ? -5.238 9.308 16.138 1.00 88.88 100 LEU A CA 1
ATOM 765 C C . LEU A 1 100 ? -3.904 10.048 16.034 1.00 88.88 100 LEU A C 1
ATOM 767 O O . LEU A 1 100 ? -3.733 10.959 15.224 1.00 88.88 100 LEU A O 1
ATOM 771 N N . SER A 1 101 ? -2.901 9.565 16.773 1.00 90.31 101 SER A N 1
ATOM 772 C CA . SER A 1 101 ? -1.514 9.996 16.574 1.00 90.31 101 SER A CA 1
ATOM 773 C C . SER A 1 101 ? -1.031 9.666 15.159 1.00 90.31 101 SER A C 1
ATOM 775 O O . SER A 1 101 ? -1.464 8.675 14.566 1.00 90.31 101 SER A O 1
ATOM 777 N N . GLY A 1 102 ? -0.071 10.432 14.631 1.00 86.88 102 GLY A N 1
ATOM 778 C CA . GLY A 1 102 ? 0.487 10.196 13.292 1.00 86.88 102 GLY A CA 1
ATOM 779 C C . GLY A 1 102 ? 1.012 8.767 13.093 1.00 86.88 102 GLY A C 1
ATOM 780 O O . GLY A 1 102 ? 0.767 8.154 12.056 1.00 86.88 102 GLY A O 1
ATOM 781 N N . GLY A 1 103 ? 1.642 8.182 14.120 1.00 86.06 103 GLY A N 1
ATOM 78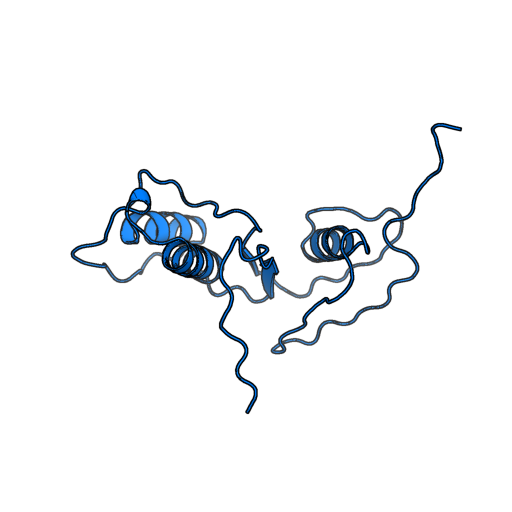2 C CA . GLY A 1 103 ? 2.074 6.780 14.099 1.00 86.06 103 GLY A CA 1
ATOM 783 C C . GLY A 1 103 ? 0.909 5.784 14.027 1.00 86.06 103 GLY A C 1
ATOM 784 O O . GLY A 1 103 ? 0.996 4.782 13.320 1.00 86.06 103 GLY A O 1
ATOM 785 N N . THR A 1 104 ? -0.212 6.069 14.697 1.00 88.94 104 THR A N 1
ATOM 786 C CA . THR A 1 104 ? -1.417 5.228 14.609 1.00 88.94 104 THR A CA 1
ATOM 787 C C . THR A 1 104 ? -2.105 5.387 13.258 1.00 88.94 104 THR A C 1
ATOM 789 O O . THR A 1 104 ? -2.439 4.377 12.647 1.00 88.94 104 THR A O 1
ATOM 792 N N . LYS A 1 105 ? -2.212 6.614 12.730 1.00 89.38 105 LYS A N 1
ATOM 793 C CA . LYS A 1 105 ? -2.662 6.855 11.351 1.00 89.38 105 LYS A CA 1
ATOM 794 C C . LYS A 1 105 ? -1.795 6.071 10.348 1.00 89.38 105 LYS A C 1
ATOM 796 O O . LYS A 1 105 ? -2.322 5.421 9.453 1.00 89.38 105 LYS A O 1
ATOM 801 N N . ARG A 1 106 ? -0.468 6.021 10.539 1.00 86.62 106 ARG A N 1
ATOM 802 C CA . ARG A 1 106 ? 0.450 5.213 9.706 1.00 86.62 106 ARG A CA 1
ATOM 803 C C . ARG A 1 106 ? 0.111 3.725 9.732 1.00 86.62 106 ARG A C 1
ATOM 805 O O . ARG A 1 106 ? 0.059 3.108 8.674 1.00 86.62 106 ARG A O 1
ATOM 812 N N . ARG A 1 107 ? -0.151 3.163 10.916 1.00 88.12 107 ARG A N 1
ATOM 813 C CA . ARG A 1 107 ? -0.562 1.758 11.063 1.00 88.12 107 ARG A CA 1
ATOM 814 C C . ARG A 1 107 ? -1.896 1.478 10.379 1.00 88.12 107 ARG A C 1
ATOM 816 O O . ARG A 1 107 ? -1.993 0.496 9.661 1.00 88.12 107 ARG A O 1
ATOM 823 N N . VAL A 1 108 ? -2.887 2.355 10.537 1.00 90.38 108 VAL A N 1
ATOM 824 C CA . VAL A 1 108 ? -4.193 2.195 9.876 1.00 90.38 108 VAL A CA 1
ATOM 825 C C . VAL A 1 108 ? -4.046 2.246 8.355 1.00 90.38 108 VAL A C 1
ATOM 827 O O . VAL A 1 108 ? -4.568 1.384 7.660 1.00 90.38 108 VAL A O 1
ATOM 830 N N . SER A 1 109 ? -3.273 3.197 7.829 1.00 89.00 109 SER A N 1
ATOM 831 C CA . SER A 1 109 ? -3.012 3.280 6.389 1.00 89.00 109 SER A CA 1
ATOM 832 C C . SER A 1 109 ? -2.253 2.059 5.857 1.00 89.00 109 SER A C 1
ATOM 834 O O . SER A 1 109 ? -2.532 1.622 4.743 1.00 89.00 109 SER A O 1
ATOM 836 N N . LEU A 1 110 ? -1.351 1.477 6.655 1.00 87.62 110 LEU A N 1
ATOM 837 C CA . LEU A 1 110 ? -0.723 0.195 6.340 1.00 87.62 110 LEU A CA 1
ATOM 838 C C . LEU A 1 110 ? -1.759 -0.937 6.311 1.00 87.62 110 LEU A C 1
ATOM 840 O O . LEU A 1 110 ? -1.767 -1.705 5.356 1.00 87.62 110 LEU A O 1
ATOM 844 N N . CYS A 1 111 ? -2.653 -1.015 7.303 1.00 89.31 111 CYS A N 1
ATOM 845 C CA . CYS A 1 111 ? -3.735 -1.999 7.328 1.00 89.31 111 CYS A CA 1
ATOM 846 C C . CYS A 1 111 ? -4.601 -1.912 6.066 1.00 89.31 111 CYS A C 1
ATOM 848 O O . CYS A 1 111 ? -4.816 -2.938 5.430 1.00 89.31 111 CYS A O 1
ATOM 850 N N . CYS A 1 112 ? -5.016 -0.711 5.646 1.00 88.81 112 CYS A N 1
ATOM 851 C CA . CYS A 1 112 ? -5.775 -0.526 4.404 1.00 88.81 112 CYS A CA 1
ATOM 852 C C . CYS A 1 112 ? -5.023 -1.048 3.169 1.00 88.81 112 CYS A C 1
ATOM 854 O O . CYS A 1 112 ? -5.639 -1.629 2.284 1.00 88.81 112 CYS A O 1
ATOM 856 N N . ALA A 1 113 ? -3.698 -0.880 3.113 1.00 87.25 113 ALA A N 1
ATOM 857 C CA . ALA A 1 113 ? -2.887 -1.326 1.980 1.00 87.25 113 ALA A CA 1
ATOM 858 C C . ALA A 1 113 ? -2.695 -2.853 1.910 1.00 87.25 113 ALA A C 1
ATOM 860 O O . ALA A 1 113 ? -2.315 -3.353 0.852 1.00 87.25 113 ALA A O 1
ATOM 861 N N . ILE A 1 114 ? -2.919 -3.584 3.010 1.00 88.12 114 ILE A N 1
ATOM 862 C CA . ILE A 1 114 ? -2.693 -5.041 3.098 1.00 88.12 114 ILE A CA 1
ATOM 863 C C . ILE A 1 114 ? -3.972 -5.854 3.327 1.00 88.12 114 ILE A C 1
ATOM 865 O O . ILE A 1 114 ? -3.924 -7.084 3.321 1.00 88.12 114 ILE A O 1
ATOM 869 N N . ILE A 1 115 ? -5.110 -5.191 3.542 1.00 88.38 115 ILE A N 1
ATOM 870 C CA . ILE A 1 115 ? -6.372 -5.820 3.954 1.00 88.38 115 ILE A CA 1
ATOM 871 C C . ILE A 1 115 ? -6.869 -6.875 2.957 1.00 88.38 115 ILE A C 1
ATOM 873 O O . ILE A 1 115 ? -7.451 -7.881 3.353 1.00 88.38 115 ILE A O 1
ATOM 877 N N . HIS A 1 116 ? -6.574 -6.680 1.673 1.00 85.25 116 HIS A N 1
ATOM 878 C CA . HIS A 1 116 ? -6.926 -7.560 0.558 1.00 85.25 116 HIS A CA 1
ATOM 879 C C . HIS A 1 116 ? -5.863 -8.608 0.220 1.00 85.25 116 HIS A C 1
ATOM 881 O O . HIS A 1 116 ? -5.962 -9.256 -0.817 1.00 85.25 116 HIS A O 1
ATOM 887 N N . ARG A 1 117 ? -4.848 -8.780 1.079 1.00 84.06 117 ARG A N 1
ATOM 888 C CA . ARG A 1 117 ? -3.733 -9.733 0.913 1.00 84.06 117 ARG A CA 1
ATOM 889 C C . ARG A 1 117 ? -3.083 -9.687 -0.480 1.00 84.06 117 ARG A C 1
ATOM 891 O O . ARG A 1 117 ? -3.059 -10.699 -1.184 1.00 84.06 117 ARG A O 1
ATOM 898 N N . PRO A 1 118 ? -2.541 -8.529 -0.887 1.00 82.75 118 PRO A N 1
ATOM 899 C CA . PRO A 1 118 ? -1.937 -8.401 -2.199 1.00 82.75 118 PRO A CA 1
ATOM 900 C C . PRO A 1 118 ? -0.671 -9.256 -2.331 1.00 82.75 118 PRO A C 1
ATOM 902 O O . PRO A 1 118 ? 0.077 -9.451 -1.375 1.00 82.75 118 PRO A O 1
ATOM 905 N N . GLN A 1 119 ? -0.397 -9.734 -3.543 1.00 79.56 119 GLN A N 1
ATOM 906 C CA . GLN A 1 119 ? 0.818 -10.503 -3.838 1.00 79.56 119 GLN A CA 1
ATOM 907 C C . GLN A 1 119 ? 2.070 -9.615 -3.873 1.00 79.56 119 GLN A C 1
ATOM 909 O O . GLN A 1 119 ? 3.166 -10.070 -3.541 1.00 79.56 119 GLN A O 1
ATOM 914 N N . PHE A 1 120 ? 1.917 -8.343 -4.257 1.00 78.69 120 PHE A N 1
ATOM 915 C CA . PHE A 1 120 ? 2.997 -7.362 -4.271 1.00 78.69 120 PHE A CA 1
ATOM 916 C C . PHE A 1 120 ? 2.657 -6.166 -3.386 1.00 78.69 120 PHE A C 1
ATOM 918 O O . PHE A 1 120 ? 1.579 -5.581 -3.483 1.00 78.69 120 PHE A O 1
ATOM 925 N N . HIS A 1 121 ? 3.606 -5.774 -2.540 1.00 79.19 121 HIS A N 1
ATOM 926 C CA . HIS A 1 121 ? 3.427 -4.687 -1.591 1.00 79.19 121 HIS A CA 1
ATOM 927 C C . HIS A 1 121 ? 4.336 -3.512 -1.929 1.00 79.19 121 HIS A C 1
ATOM 929 O O . HIS A 1 121 ? 5.539 -3.664 -2.138 1.00 79.19 121 HIS A O 1
ATOM 935 N N . TYR A 1 122 ? 3.755 -2.321 -1.932 1.00 79.31 122 TYR A N 1
ATOM 936 C CA . TYR A 1 122 ? 4.424 -1.070 -2.208 1.00 79.31 122 TYR A CA 1
ATOM 937 C C . TYR A 1 122 ? 4.280 -0.113 -1.029 1.00 79.31 122 TYR A C 1
ATOM 939 O O . TYR A 1 122 ? 3.193 0.395 -0.746 1.00 79.31 122 TYR A O 1
ATOM 947 N N . PHE A 1 123 ? 5.405 0.187 -0.381 1.00 77.44 123 PHE A N 1
ATOM 948 C CA . PHE A 1 123 ? 5.454 1.102 0.753 1.00 77.44 123 PHE A CA 1
ATOM 949 C C . PHE A 1 123 ? 6.408 2.258 0.479 1.00 77.44 123 PHE A C 1
ATOM 951 O O . PHE A 1 123 ? 7.605 2.059 0.262 1.00 77.44 123 PHE A O 1
ATOM 958 N N . ARG A 1 124 ? 5.901 3.493 0.558 1.00 69.44 124 ARG A N 1
ATOM 959 C CA . ARG A 1 124 ? 6.760 4.678 0.660 1.00 69.44 124 ARG A CA 1
ATOM 960 C C . ARG A 1 124 ? 6.915 5.080 2.112 1.00 69.44 124 ARG A C 1
ATOM 962 O O . ARG A 1 124 ? 5.937 5.359 2.803 1.00 69.44 124 ARG A O 1
ATOM 969 N N . ARG A 1 125 ? 8.160 5.183 2.571 1.00 60.97 125 ARG A N 1
ATOM 970 C CA . ARG A 1 125 ? 8.458 5.821 3.853 1.00 60.97 125 ARG A CA 1
ATOM 971 C C . ARG A 1 125 ? 8.208 7.325 3.707 1.00 60.97 125 ARG A C 1
ATOM 973 O O . ARG A 1 125 ? 8.777 7.954 2.819 1.00 60.97 125 ARG A O 1
ATOM 980 N N . ALA A 1 126 ? 7.358 7.897 4.555 1.00 45.69 126 ALA A N 1
ATOM 981 C CA . ALA A 1 126 ? 7.387 9.336 4.780 1.00 45.69 126 ALA A CA 1
ATOM 982 C C . ALA A 1 126 ? 8.634 9.653 5.607 1.00 45.69 126 ALA A C 1
ATOM 984 O O . ALA A 1 126 ? 8.994 8.889 6.508 1.00 45.69 126 ALA A O 1
ATOM 985 N 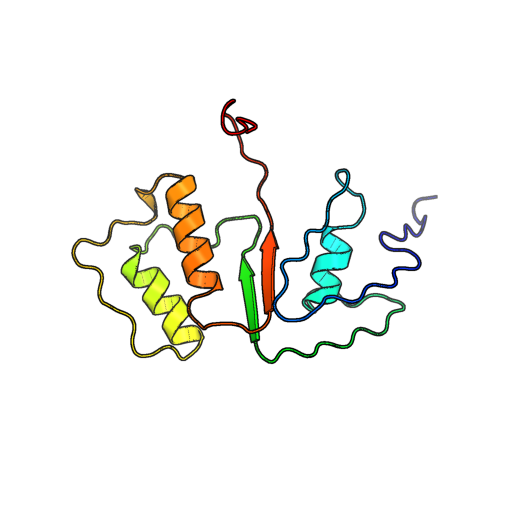N . HIS A 1 127 ? 9.307 10.756 5.288 1.00 44.47 127 HIS A N 1
ATOM 986 C CA . HIS A 1 127 ? 10.281 11.327 6.205 1.00 44.47 127 HIS A CA 1
ATOM 987 C C . HIS A 1 127 ? 9.579 11.531 7.552 1.00 44.47 127 HIS A C 1
ATOM 989 O O . HIS A 1 127 ? 8.523 12.160 7.606 1.00 44.47 127 HIS A O 1
ATOM 995 N N . CYS A 1 128 ? 10.122 10.941 8.620 1.00 41.31 128 CYS A N 1
ATOM 996 C CA . CYS A 1 128 ? 9.663 11.230 9.970 1.00 41.31 128 CYS A CA 1
ATOM 997 C C . CYS A 1 128 ? 9.911 12.720 10.216 1.00 41.31 128 CYS A C 1
ATOM 999 O O . CYS A 1 128 ? 11.057 13.138 10.368 1.00 41.31 128 CYS A O 1
ATOM 1001 N N . GLY A 1 129 ? 8.850 13.522 10.201 1.00 35.12 129 GLY A N 1
ATOM 1002 C CA . GLY A 1 129 ? 8.891 14.866 10.751 1.00 35.12 129 GLY A CA 1
ATOM 1003 C C . GLY A 1 129 ? 9.042 14.765 12.267 1.00 35.12 129 GLY A C 1
ATOM 1004 O O . GLY A 1 129 ? 8.148 14.250 12.931 1.00 35.12 129 GLY A O 1
ATOM 1005 N N . SER A 1 130 ? 10.193 15.241 12.753 1.00 35.88 130 SER A N 1
ATOM 1006 C CA . SER A 1 130 ? 10.545 15.627 14.131 1.00 35.88 130 SER A CA 1
ATOM 1007 C C . SER A 1 130 ? 10.449 14.584 15.260 1.00 35.88 130 SER A C 1
ATOM 1009 O O . SER A 1 130 ? 9.385 14.338 15.820 1.00 35.88 130 SER A O 1
ATOM 1011 N N . GLY A 1 131 ? 11.627 14.100 15.672 1.00 33.22 131 GLY A N 1
ATOM 1012 C CA . GLY A 1 131 ? 11.923 13.507 16.982 1.00 33.22 131 GLY A CA 1
ATOM 1013 C C . GLY A 1 131 ? 13.208 12.660 16.930 1.00 33.22 131 GLY A C 1
ATOM 1014 O O . GLY A 1 131 ? 13.249 11.726 16.128 1.00 33.22 131 GLY A O 1
ATOM 1015 N N . PRO A 1 132 ? 14.273 12.956 17.707 1.00 36.72 132 PRO A N 1
ATOM 1016 C CA . PRO A 1 132 ? 15.383 12.018 17.859 1.00 36.72 132 PRO A CA 1
ATOM 1017 C C . PRO A 1 132 ? 14.881 10.803 18.658 1.00 36.72 132 PRO A C 1
ATOM 1019 O O . PRO A 1 132 ? 14.006 10.974 19.499 1.00 36.72 132 PRO A O 1
ATOM 1022 N N . LEU A 1 133 ? 15.461 9.618 18.422 1.00 32.94 133 LEU A N 1
ATOM 1023 C CA . LEU A 1 133 ? 15.179 8.304 19.049 1.00 32.94 133 LEU A CA 1
ATOM 1024 C C . LEU A 1 133 ? 14.248 7.371 18.254 1.00 32.94 133 LEU A C 1
ATOM 1026 O O . LEU A 1 133 ? 13.031 7.401 18.393 1.00 32.94 133 LEU A O 1
ATOM 1030 N N . ALA A 1 134 ? 14.864 6.475 17.478 1.00 29.39 134 ALA A N 1
ATOM 1031 C CA . ALA A 1 134 ? 14.627 5.022 17.531 1.00 29.39 134 ALA A CA 1
ATOM 1032 C C . ALA A 1 134 ? 15.606 4.308 16.577 1.00 29.39 134 ALA A C 1
ATOM 1034 O O . ALA A 1 134 ? 15.215 3.640 15.625 1.00 29.39 134 ALA A O 1
ATOM 1035 N N . ALA A 1 135 ? 16.899 4.513 16.815 1.00 27.48 135 ALA A N 1
ATOM 1036 C CA . ALA A 1 135 ? 17.953 3.605 16.391 1.00 27.48 135 ALA A CA 1
ATOM 1037 C C . ALA A 1 135 ? 18.790 3.372 17.649 1.00 27.48 135 ALA A C 1
ATOM 1039 O O . ALA A 1 135 ? 19.643 4.184 17.993 1.00 27.48 135 ALA A O 1
ATOM 1040 N N . LYS A 1 136 ? 18.426 2.345 18.416 1.00 25.28 136 LYS A N 1
ATOM 1041 C CA . LYS A 1 136 ? 19.412 1.636 19.219 1.00 2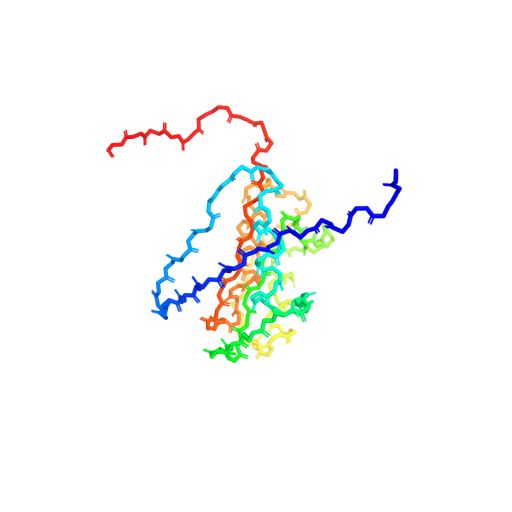5.28 136 LYS A CA 1
ATOM 1042 C C . LYS A 1 136 ? 19.811 0.441 18.372 1.00 25.28 136 LYS A C 1
ATOM 1044 O O . LYS A 1 136 ? 18.950 -0.352 17.998 1.00 25.28 136 LYS A O 1
ATOM 1049 N N . GLU A 1 137 ? 21.074 0.459 17.977 1.00 27.45 137 GLU A N 1
ATOM 1050 C CA . GLU A 1 137 ? 21.836 -0.724 17.612 1.00 27.45 137 GLU A CA 1
ATOM 1051 C C . GLU A 1 137 ? 21.767 -1.714 18.777 1.00 27.45 137 GLU A C 1
ATOM 1053 O O . GLU A 1 137 ? 21.937 -1.304 19.926 1.00 27.45 137 GLU A O 1
ATOM 1058 N N . ASP A 1 138 ? 21.501 -2.973 18.447 1.00 27.94 138 ASP A N 1
ATOM 1059 C CA . ASP A 1 138 ? 22.149 -4.135 19.052 1.00 27.94 138 ASP A CA 1
ATOM 1060 C C . ASP A 1 138 ? 22.727 -4.958 17.888 1.00 27.94 138 ASP A C 1
ATOM 1062 O O . ASP A 1 138 ? 22.045 -5.032 16.831 1.00 27.94 138 ASP A O 1
#

Radius of gyration: 18.23 Å; Cα contacts (8 Å, |Δi|>4): 114; chains: 1; bounding box: 39×40×43 Å

InterPro domains:
  IPR003439 ABC transporter-like, ATP-binding domain [PF00005] (9-120)
  IPR027417 P-loop containing nucleoside triphosphate hydrolase [G3DSA:3.40.50.300] (4-123)
  IPR027417 P-loop containing nucleoside triphosphate hydrolase [SSF52540] (7-120)

Nearest PDB structures (foldseek):
  2nq2-assembly1_D  TM=7.905E-01  e=3.774E-04  Haemophilus influenzae
  4fin-assembly3_B  TM=7.122E-01  e=7.042E-04  Escherichia coli K-12
  2nq2-assembly1_C  TM=7.747E-01  e=7.977E-04  Haemophilus influenzae
  2bbs-assembly1_A  TM=7.273E-01  e=3.564E-03  Homo sapiens
  6xji-assembly1_D  TM=7.584E-01  e=4.895E-02  Staphylococcus aureus

Organism: Caligus rogercresseyi (NCBI:txid217165)

Sequence (138 aa):
DPCRRYSALRNINLVIPRGGITALLGPSASGKTSLLSAIVGLRQPAHAVIERNYDSLGFMPQDLCLHEYFTVEEILMFYGRLHGVVHLPSIPGSRSISNLSGGTKRRVSLCCAIIHRPQFHYFRRAHCGSGPLAAKED

Foldseek 3Di:
DVDDPDDLDDDDDDDDDFPDDDDDDDDPSSSPVVVLCCQVVVDPDPDDDHDDPWPFEQEQDLDLPDDQADFLQVLLCVLCVVLPNPDDDDDPPTDGCVPDDPVVSVVSSNCSSCVNPTRYYYDDHHDPDDDDDDDDDD

Mean predicted aligned error: 9.6 Å

pLDDT: mean 79.1, std 16.88, range [25.28, 94.69]